Protein AF-A0A6B3HYA4-F1 (afdb_monomer)

Nearest PDB structures (foldseek):
  7aal-assembly1_B  TM=9.558E-01  e=2.058E+00  Homo sapiens
  7aan-assembly1_B  TM=8.620E-01  e=6.278E+00  Homo sapiens
  5f5p-assembly1_A  TM=6.683E-01  e=5.920E+00  Homo sapiens
  4wpe-assembly1_A-2  TM=6.673E-01  e=8.419E+00  Saccharomyces cerevisiae S288C
  1i6z-assembly1_A  TM=4.456E-01  e=7.060E+00  Mus musculus

Structure (mmCIF, N/CA/C/O backbone):
data_AF-A0A6B3HYA4-F1
#
_entry.id   AF-A0A6B3HYA4-F1
#
loop_
_atom_site.group_PDB
_atom_site.id
_atom_site.type_symbol
_atom_site.label_atom_id
_atom_site.label_alt_id
_atom_site.label_comp_id
_atom_site.label_asym_id
_atom_site.label_entity_id
_atom_site.label_seq_id
_atom_site.pdbx_PDB_ins_code
_atom_site.Cartn_x
_atom_site.Cartn_y
_atom_site.Cartn_z
_atom_site.occupancy
_atom_site.B_iso_or_equiv
_atom_site.auth_seq_id
_atom_site.auth_comp_id
_atom_site.auth_asym_id
_atom_site.auth_atom_id
_atom_site.pdbx_PDB_model_num
ATOM 1 N N . MET A 1 1 ? -4.201 18.937 -26.191 1.00 40.72 1 MET A N 1
ATOM 2 C CA . MET A 1 1 ? -3.238 19.174 -27.292 1.00 40.72 1 MET A CA 1
ATOM 3 C C . MET A 1 1 ? -2.695 17.832 -27.764 1.00 40.72 1 MET A C 1
ATOM 5 O O . MET A 1 1 ? -2.540 16.931 -26.955 1.00 40.72 1 MET A O 1
ATOM 9 N N . LYS A 1 2 ? -2.541 17.687 -29.083 1.00 40.78 2 LYS A N 1
ATOM 10 C CA . LYS A 1 2 ? -2.349 16.435 -29.833 1.00 40.78 2 LYS A CA 1
ATOM 11 C C . LYS A 1 2 ? -1.046 15.706 -29.476 1.00 40.78 2 LYS A C 1
ATOM 13 O O . LYS A 1 2 ? 0.032 16.267 -29.642 1.00 40.78 2 LYS A O 1
ATOM 18 N N . ILE A 1 3 ? -1.166 14.437 -29.091 1.00 53.78 3 ILE A N 1
ATOM 19 C CA . ILE A 1 3 ? -0.055 13.489 -28.977 1.00 53.78 3 ILE A CA 1
ATOM 20 C C . ILE A 1 3 ? 0.353 13.102 -30.401 1.00 53.78 3 ILE A C 1
ATOM 22 O O . ILE A 1 3 ? -0.377 12.396 -31.094 1.00 53.78 3 ILE A O 1
ATOM 26 N N . ARG A 1 4 ? 1.503 13.593 -30.864 1.00 51.12 4 ARG A N 1
ATOM 27 C CA . ARG A 1 4 ? 2.098 13.169 -32.136 1.00 51.12 4 ARG A CA 1
ATOM 28 C C . ARG A 1 4 ? 3.016 11.977 -31.867 1.00 51.12 4 ARG A C 1
ATOM 30 O O . ARG A 1 4 ? 4.196 12.157 -31.599 1.00 51.12 4 ARG A O 1
ATOM 37 N N . ARG A 1 5 ? 2.462 10.763 -31.916 1.00 54.81 5 ARG A N 1
ATOM 38 C CA . ARG A 1 5 ? 3.241 9.527 -32.091 1.00 54.81 5 ARG A CA 1
ATOM 39 C C . ARG A 1 5 ? 3.378 9.272 -33.592 1.00 54.81 5 ARG A C 1
ATOM 41 O O . ARG A 1 5 ? 2.408 8.926 -34.252 1.00 54.81 5 ARG A O 1
ATOM 48 N N . VAL A 1 6 ? 4.571 9.523 -34.108 1.00 51.25 6 VAL A N 1
ATOM 49 C CA . VAL A 1 6 ? 5.037 9.364 -35.495 1.00 51.25 6 VAL A CA 1
ATOM 50 C C . VAL A 1 6 ? 6.525 9.027 -35.293 1.00 51.25 6 VAL A C 1
ATOM 52 O O . VAL A 1 6 ? 7.177 9.760 -34.563 1.00 51.25 6 VAL A O 1
ATOM 55 N N . LEU A 1 7 ? 7.150 7.945 -35.747 1.00 35.66 7 LEU A N 1
ATOM 56 C CA . LEU A 1 7 ? 6.908 7.004 -36.829 1.00 35.66 7 LEU A CA 1
ATOM 57 C C . LEU A 1 7 ? 7.655 5.707 -36.442 1.00 35.66 7 LEU A C 1
ATOM 59 O O . LEU A 1 7 ? 8.807 5.775 -36.013 1.00 35.66 7 LEU A O 1
ATOM 63 N N . ALA A 1 8 ? 7.031 4.541 -36.588 1.00 42.28 8 ALA A N 1
ATOM 64 C CA . ALA A 1 8 ? 7.740 3.267 -36.551 1.00 42.28 8 ALA A CA 1
ATOM 65 C C . ALA A 1 8 ? 8.444 3.075 -37.901 1.00 42.28 8 ALA A C 1
ATOM 67 O O . ALA A 1 8 ? 7.798 2.776 -38.903 1.00 42.28 8 ALA A O 1
ATOM 68 N N . THR A 1 9 ? 9.758 3.277 -37.944 1.00 41.56 9 THR A N 1
ATOM 69 C CA . THR A 1 9 ? 10.565 2.968 -39.128 1.00 41.56 9 THR A CA 1
ATOM 70 C C . THR A 1 9 ? 10.880 1.475 -39.117 1.00 41.56 9 THR A C 1
ATOM 72 O O . THR A 1 9 ? 11.911 1.040 -38.612 1.00 41.56 9 THR A O 1
ATOM 75 N N . ALA A 1 10 ? 9.951 0.676 -39.640 1.00 41.06 10 ALA A N 1
ATOM 76 C CA . ALA A 1 10 ? 10.213 -0.709 -39.998 1.00 41.06 10 ALA A CA 1
ATOM 77 C C . ALA A 1 10 ? 11.171 -0.719 -41.198 1.00 41.06 10 ALA A C 1
ATOM 79 O O . ALA A 1 10 ? 10.774 -0.437 -42.328 1.00 41.06 10 ALA A O 1
ATOM 80 N N . VAL A 1 11 ? 12.446 -1.013 -40.950 1.00 41.97 11 VAL A N 1
ATOM 81 C CA . VAL A 1 11 ? 13.408 -1.331 -42.009 1.00 41.97 11 VAL A CA 1
ATOM 82 C C . VAL A 1 11 ? 13.037 -2.713 -42.542 1.00 41.97 11 VAL A C 1
ATOM 84 O O . VAL A 1 11 ? 13.467 -3.743 -42.032 1.00 41.97 11 VAL A O 1
ATOM 87 N N . ALA A 1 12 ? 12.164 -2.729 -43.548 1.00 41.62 12 ALA A N 1
ATOM 88 C CA . ALA A 1 12 ? 11.955 -3.890 -44.392 1.00 41.62 12 ALA A CA 1
ATOM 89 C C . ALA A 1 12 ? 13.252 -4.122 -45.171 1.00 41.62 12 ALA A C 1
ATOM 91 O O . ALA A 1 12 ? 13.565 -3.409 -46.124 1.00 41.62 12 ALA A O 1
ATOM 92 N N . ILE A 1 13 ? 14.032 -5.106 -44.733 1.00 41.97 13 ILE A N 1
ATOM 93 C CA . ILE A 1 13 ? 15.136 -5.643 -45.516 1.00 41.97 13 ILE A CA 1
ATOM 94 C C . ILE A 1 13 ? 14.480 -6.304 -46.729 1.00 41.97 13 ILE A C 1
ATOM 96 O O . ILE A 1 13 ? 13.923 -7.396 -46.632 1.00 41.97 13 ILE A O 1
ATOM 100 N N . ALA A 1 14 ? 14.460 -5.595 -47.855 1.00 40.47 14 ALA A N 1
ATOM 101 C CA . ALA A 1 14 ? 14.022 -6.124 -49.134 1.00 40.47 14 ALA A CA 1
ATOM 102 C C . ALA A 1 14 ? 15.011 -7.214 -49.566 1.00 40.47 14 ALA A C 1
ATOM 104 O O . ALA A 1 14 ? 15.977 -6.956 -50.282 1.00 40.47 14 ALA A O 1
ATOM 105 N N . VAL A 1 15 ? 14.780 -8.444 -49.106 1.00 45.53 15 VAL A N 1
ATOM 106 C CA . VAL A 1 15 ? 15.389 -9.639 -49.686 1.00 45.53 15 VAL A CA 1
ATOM 107 C C . VAL A 1 15 ? 14.729 -9.829 -51.047 1.00 45.53 15 VAL A C 1
ATOM 109 O O . VAL A 1 15 ? 13.700 -10.486 -51.193 1.00 45.53 15 VAL A O 1
ATOM 112 N N . THR A 1 16 ? 15.299 -9.168 -52.047 1.00 45.88 16 THR A N 1
ATOM 113 C CA . THR A 1 16 ? 14.981 -9.332 -53.462 1.00 45.88 16 THR A CA 1
ATOM 114 C C . THR A 1 16 ? 15.423 -10.726 -53.898 1.00 45.88 16 THR A C 1
ATOM 116 O O . THR A 1 16 ? 16.501 -10.935 -54.439 1.00 45.88 16 THR A O 1
ATOM 119 N N . THR A 1 17 ? 14.583 -11.718 -53.621 1.00 42.78 17 THR A N 1
ATOM 120 C CA . THR A 1 17 ? 14.646 -13.023 -54.280 1.00 42.78 17 THR A CA 1
ATOM 121 C C . THR A 1 17 ? 13.932 -12.883 -55.626 1.00 42.78 17 THR A C 1
ATOM 123 O O . THR A 1 17 ? 12.740 -12.572 -55.645 1.00 42.78 17 THR A O 1
ATOM 126 N N . PRO A 1 18 ? 14.602 -13.071 -56.778 1.00 41.41 18 PRO A N 1
ATOM 127 C CA . PRO A 1 18 ? 13.888 -13.187 -58.034 1.00 41.41 18 PRO A CA 1
ATOM 128 C C . PRO A 1 18 ? 13.176 -14.540 -58.034 1.00 41.41 18 PRO A C 1
ATOM 130 O O . PRO A 1 18 ? 13.802 -15.593 -58.153 1.00 41.41 18 PRO A O 1
ATOM 133 N N . ALA A 1 19 ? 11.853 -14.502 -57.888 1.00 48.50 19 ALA A N 1
ATOM 134 C CA . ALA A 1 19 ? 10.969 -15.600 -58.237 1.00 48.50 19 ALA A CA 1
ATOM 135 C C . ALA A 1 19 ? 11.065 -15.829 -59.755 1.00 48.50 19 ALA A C 1
ATOM 137 O O . ALA A 1 19 ? 10.330 -15.239 -60.546 1.00 48.50 19 ALA A O 1
ATOM 138 N N . VAL A 1 20 ? 12.035 -16.646 -60.166 1.00 47.03 20 VAL A N 1
ATOM 139 C CA . VAL A 1 20 ? 12.140 -17.142 -61.536 1.00 47.03 20 VAL A CA 1
ATOM 140 C C . VAL A 1 20 ? 10.976 -18.103 -61.766 1.00 47.03 20 VAL A C 1
ATOM 142 O O . VAL A 1 20 ? 10.857 -19.139 -61.117 1.00 47.03 20 VAL A O 1
ATOM 145 N N . MET A 1 21 ? 10.104 -17.691 -62.682 1.00 41.91 21 MET A N 1
ATOM 146 C CA . MET A 1 21 ? 8.989 -18.431 -63.265 1.00 41.91 21 MET A CA 1
ATOM 147 C C . MET A 1 21 ? 9.361 -19.890 -63.565 1.00 41.91 21 MET A C 1
ATOM 149 O O . MET A 1 21 ? 10.141 -20.181 -64.471 1.00 41.91 21 MET A O 1
ATOM 153 N N . LEU A 1 22 ? 8.762 -20.809 -62.814 1.00 46.25 22 LEU A N 1
ATOM 154 C CA . LEU A 1 22 ? 8.966 -22.254 -62.903 1.00 46.25 22 LEU A CA 1
ATOM 155 C C . LEU A 1 22 ? 7.984 -22.884 -63.912 1.00 46.25 22 LEU A C 1
ATOM 157 O O . LEU A 1 22 ? 7.188 -23.755 -63.574 1.00 46.25 22 LEU A O 1
ATOM 161 N N . SER A 1 23 ? 8.018 -22.416 -65.164 1.00 46.84 23 SER A N 1
ATOM 162 C CA . SER A 1 23 ? 7.294 -23.038 -66.284 1.00 46.84 23 SER A CA 1
ATOM 163 C C . SER A 1 23 ? 8.042 -22.857 -67.604 1.00 46.84 23 SER A C 1
ATOM 165 O O . SER A 1 23 ? 7.667 -22.054 -68.458 1.00 46.84 23 SER A O 1
ATOM 167 N N . VAL A 1 24 ? 9.103 -23.636 -67.784 1.00 42.22 24 VAL A N 1
ATOM 168 C CA . VAL A 1 24 ? 9.658 -23.931 -69.105 1.00 42.22 24 VAL A CA 1
ATOM 169 C C . VAL A 1 24 ? 9.913 -25.433 -69.165 1.00 42.22 24 VAL A C 1
ATOM 171 O O . VAL A 1 24 ? 10.479 -26.030 -68.255 1.00 4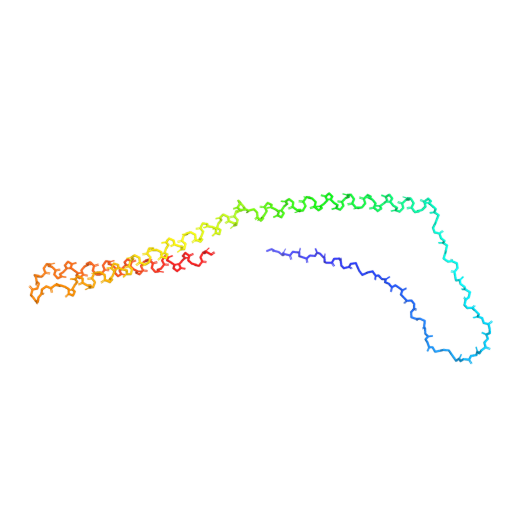2.22 24 VAL A O 1
ATOM 174 N N . THR A 1 25 ? 9.374 -26.033 -70.217 1.00 41.28 25 THR A N 1
ATOM 175 C CA . THR A 1 25 ? 9.411 -27.445 -70.622 1.00 41.28 25 THR A CA 1
ATOM 176 C C . THR A 1 25 ? 10.825 -28.049 -70.640 1.00 41.28 25 THR A C 1
ATOM 178 O O . THR A 1 25 ? 11.778 -27.308 -70.886 1.00 41.28 25 THR A O 1
ATOM 181 N N . PRO A 1 26 ? 10.999 -29.380 -70.483 1.00 46.12 26 PRO A N 1
ATOM 182 C CA . PRO A 1 26 ? 12.318 -29.997 -70.488 1.00 46.12 26 PRO A CA 1
ATOM 183 C C . PRO A 1 26 ? 12.799 -30.172 -71.932 1.00 46.12 26 PRO A C 1
ATOM 185 O O . PRO A 1 26 ? 12.506 -31.167 -72.589 1.00 46.12 26 PRO A O 1
ATOM 188 N N . ALA A 1 27 ? 13.545 -29.195 -72.436 1.00 42.88 27 ALA A N 1
ATOM 189 C CA . ALA A 1 27 ? 14.470 -29.424 -73.535 1.00 42.88 27 ALA A CA 1
ATOM 190 C C . ALA A 1 27 ? 15.841 -29.681 -72.905 1.00 42.88 27 ALA A C 1
ATOM 192 O O . ALA A 1 27 ? 16.470 -28.762 -72.388 1.00 42.88 27 ALA A O 1
ATOM 193 N N . PHE A 1 28 ? 16.264 -30.946 -72.893 1.00 47.41 28 PHE A N 1
ATOM 194 C CA . PHE A 1 28 ? 17.634 -31.333 -72.573 1.00 47.41 28 PHE A CA 1
ATOM 195 C C . PHE A 1 28 ? 18.577 -30.648 -73.569 1.00 47.41 28 PHE A C 1
ATOM 197 O O . PHE A 1 28 ? 18.761 -31.117 -74.690 1.00 47.41 28 PHE A O 1
ATOM 204 N N . ALA A 1 29 ? 19.145 -29.523 -73.155 1.00 41.81 29 ALA A N 1
ATOM 205 C CA . ALA A 1 29 ? 20.323 -28.931 -73.752 1.00 41.81 29 ALA A CA 1
ATOM 206 C C . ALA A 1 29 ? 21.336 -28.747 -72.625 1.00 41.81 29 ALA A C 1
ATOM 208 O O . ALA A 1 29 ? 21.058 -28.146 -71.591 1.00 41.81 29 ALA A O 1
ATOM 209 N N . ASP A 1 30 ? 22.478 -29.369 -72.844 1.00 47.62 30 ASP A N 1
ATOM 210 C CA . ASP A 1 30 ? 23.671 -29.417 -72.023 1.00 47.62 30 ASP A CA 1
ATOM 211 C C . ASP A 1 30 ? 24.215 -28.001 -71.759 1.00 47.62 30 ASP A C 1
ATOM 213 O O . ASP A 1 30 ? 25.058 -27.485 -72.489 1.00 47.62 30 ASP A O 1
ATOM 217 N N . THR A 1 31 ? 23.671 -27.319 -70.754 1.00 42.88 31 THR A N 1
ATOM 218 C CA . THR A 1 31 ? 24.240 -26.075 -70.237 1.00 42.88 31 THR A CA 1
ATOM 219 C C . THR A 1 31 ? 24.281 -26.161 -68.726 1.00 42.88 31 THR A C 1
ATOM 221 O O . THR A 1 31 ? 23.318 -25.826 -68.033 1.00 42.88 31 THR A O 1
ATOM 224 N N . GLU A 1 32 ? 25.417 -26.640 -68.226 1.00 49.34 32 GLU A N 1
ATOM 225 C CA . GLU A 1 32 ? 25.893 -26.370 -66.874 1.00 49.34 32 GLU A CA 1
ATOM 226 C C . GLU A 1 32 ? 25.581 -24.900 -66.533 1.00 49.34 32 GLU A C 1
ATOM 228 O O . GLU A 1 32 ? 25.925 -24.015 -67.328 1.00 49.34 32 GLU A O 1
ATOM 233 N N . PRO A 1 33 ? 24.878 -24.588 -65.426 1.00 47.66 33 PRO A N 1
ATOM 234 C CA . PRO A 1 33 ? 24.669 -23.199 -65.062 1.00 47.66 33 PRO A CA 1
ATOM 235 C C . PRO A 1 33 ? 26.046 -22.604 -64.786 1.00 47.66 33 PRO A C 1
ATOM 237 O O . PRO A 1 33 ? 26.669 -22.917 -63.773 1.00 47.66 33 PRO A O 1
ATOM 240 N N . ALA A 1 34 ? 26.533 -21.776 -65.714 1.00 52.97 34 ALA A N 1
ATOM 241 C CA . ALA A 1 34 ? 27.781 -21.055 -65.557 1.00 52.97 34 ALA A CA 1
ATOM 242 C C . ALA A 1 34 ? 27.749 -20.360 -64.194 1.00 52.97 34 ALA A C 1
ATOM 244 O O . ALA A 1 34 ? 26.892 -19.506 -63.948 1.00 52.97 34 ALA A O 1
ATOM 245 N N . ALA A 1 35 ? 28.648 -20.768 -63.297 1.00 58.19 35 ALA A N 1
ATOM 246 C CA . ALA A 1 35 ? 28.798 -20.142 -61.998 1.00 58.19 35 ALA A CA 1
ATOM 247 C C . ALA A 1 35 ? 28.993 -18.641 -62.227 1.00 58.19 35 ALA A C 1
ATOM 249 O O . ALA A 1 35 ? 30.003 -18.224 -62.797 1.00 58.19 35 ALA A O 1
ATOM 250 N N . GLN A 1 36 ? 28.010 -17.822 -61.840 1.00 52.09 36 GLN A N 1
ATOM 251 C CA . GLN A 1 36 ? 28.186 -16.379 -61.904 1.00 52.09 36 GLN A CA 1
ATOM 252 C C . GLN A 1 36 ? 29.384 -16.030 -61.015 1.00 52.09 36 GLN A C 1
ATOM 254 O O . GLN A 1 36 ? 29.369 -16.382 -59.831 1.00 52.09 36 GLN A O 1
ATOM 259 N N . PRO A 1 37 ? 30.433 -15.377 -61.543 1.00 49.88 37 PRO A N 1
ATOM 260 C CA . PRO A 1 37 ? 31.556 -14.980 -60.720 1.00 49.88 37 PRO A CA 1
ATOM 261 C C . PRO A 1 37 ? 31.058 -13.901 -59.759 1.00 49.88 37 PRO A C 1
ATOM 263 O O . PRO A 1 37 ? 30.920 -12.735 -60.122 1.00 49.88 37 PRO A O 1
ATOM 266 N N . GLN A 1 38 ? 30.767 -14.290 -58.519 1.00 60.84 38 GLN A N 1
ATOM 267 C CA . GLN A 1 38 ? 30.670 -13.336 -57.425 1.00 60.84 38 GLN A CA 1
ATOM 268 C C . GLN A 1 38 ? 32.059 -12.716 -57.288 1.00 60.84 38 GLN A C 1
ATOM 270 O O . GLN A 1 38 ? 32.999 -13.377 -56.838 1.00 60.84 38 GLN A O 1
ATOM 275 N N . ALA A 1 39 ? 32.214 -11.477 -57.759 1.00 69.12 39 ALA A N 1
ATOM 276 C CA . ALA A 1 39 ? 33.449 -10.731 -57.593 1.00 69.12 39 ALA A CA 1
ATOM 277 C C . ALA A 1 39 ? 33.769 -10.689 -56.094 1.00 69.12 39 ALA A C 1
ATOM 279 O O . ALA A 1 39 ? 33.017 -10.119 -55.303 1.00 69.12 39 ALA A O 1
ATOM 280 N N . LYS A 1 40 ? 34.847 -11.370 -55.691 1.00 75.75 40 LYS A N 1
ATOM 281 C CA . LYS A 1 40 ? 35.278 -11.370 -54.295 1.00 75.75 40 LYS A CA 1
ATOM 282 C C . LYS A 1 40 ? 35.714 -9.947 -53.940 1.00 75.75 40 LYS A C 1
ATOM 284 O O . LYS A 1 40 ? 36.496 -9.376 -54.704 1.00 75.75 40 LYS A O 1
ATOM 289 N N . PRO A 1 41 ? 35.242 -9.388 -52.814 1.00 78.69 41 PRO A N 1
ATOM 290 C CA . PRO A 1 41 ? 35.693 -8.080 -52.372 1.00 78.69 41 PRO A CA 1
ATOM 291 C C . PRO A 1 41 ? 37.210 -8.097 -52.183 1.00 78.69 41 PRO A C 1
ATOM 293 O O . PRO A 1 41 ? 37.801 -9.083 -51.732 1.00 78.69 41 PRO A O 1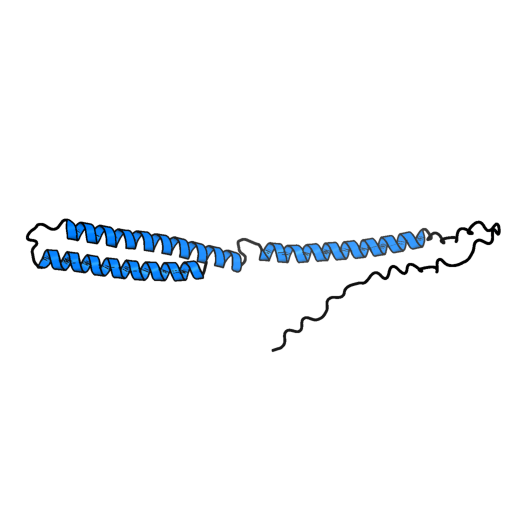
ATOM 296 N N . THR A 1 42 ? 37.845 -6.997 -52.560 1.00 89.94 42 THR A N 1
ATOM 297 C CA . THR A 1 42 ? 39.274 -6.792 -52.350 1.00 89.94 42 THR A CA 1
ATOM 298 C C . THR A 1 42 ? 39.568 -6.615 -50.860 1.00 89.94 42 THR A C 1
ATOM 300 O O . THR A 1 42 ? 38.715 -6.185 -50.082 1.00 89.94 42 THR A O 1
ATOM 303 N N . VAL A 1 43 ? 40.806 -6.897 -50.445 1.00 88.44 43 VAL A N 1
ATOM 304 C CA . VAL A 1 43 ? 41.240 -6.732 -49.043 1.00 88.44 43 VAL A CA 1
ATOM 305 C C . VAL A 1 43 ? 40.977 -5.307 -48.538 1.00 88.44 43 VAL A C 1
ATOM 307 O O . VAL A 1 43 ? 40.476 -5.127 -47.435 1.00 88.44 43 VAL A O 1
ATOM 310 N N . LYS A 1 44 ? 41.201 -4.297 -49.383 1.00 90.38 44 LYS A N 1
ATOM 311 C CA . LYS A 1 44 ? 40.958 -2.887 -49.052 1.00 90.38 44 LYS A CA 1
ATOM 312 C C . LYS A 1 44 ? 39.477 -2.573 -48.800 1.00 90.38 44 LYS A C 1
ATOM 314 O O . LYS A 1 44 ? 39.154 -1.745 -47.950 1.00 90.38 44 LYS A O 1
ATOM 319 N N . GLU A 1 45 ? 38.568 -3.205 -49.541 1.00 89.44 45 GLU A N 1
ATOM 320 C CA . GLU A 1 45 ? 37.123 -3.048 -49.328 1.00 89.44 45 GLU A CA 1
ATOM 321 C C . GLU A 1 45 ? 36.684 -3.706 -48.017 1.00 89.44 45 GLU A C 1
ATOM 323 O O . GLU A 1 45 ? 35.875 -3.131 -47.290 1.00 89.44 45 GLU A O 1
ATOM 328 N N . LEU A 1 46 ? 37.272 -4.857 -47.674 1.00 92.00 46 LEU A N 1
ATOM 329 C CA . LEU A 1 46 ? 37.040 -5.525 -46.393 1.00 92.00 46 LEU A CA 1
ATOM 330 C C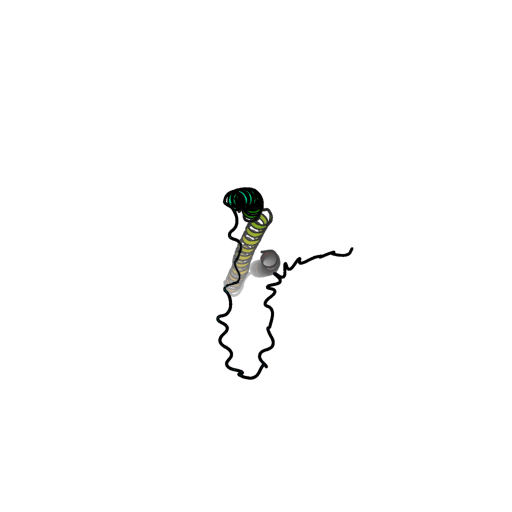 . LEU A 1 46 ? 37.565 -4.702 -45.209 1.00 92.00 46 LEU A C 1
ATOM 332 O O . LEU A 1 46 ? 36.864 -4.568 -44.211 1.00 92.00 46 LEU A O 1
ATOM 336 N N . GLU A 1 47 ? 38.751 -4.104 -45.321 1.00 93.75 47 GLU A N 1
ATOM 337 C CA . GLU A 1 47 ? 39.315 -3.223 -44.286 1.00 93.75 47 GLU A CA 1
ATOM 338 C C . GLU A 1 47 ? 38.441 -1.988 -44.047 1.00 93.75 47 GLU A C 1
ATOM 340 O O . GLU A 1 47 ? 38.173 -1.624 -42.901 1.00 93.75 47 GLU A O 1
ATOM 345 N N . LYS A 1 48 ? 37.942 -1.363 -45.121 1.00 93.31 48 LYS A N 1
ATOM 346 C CA . LYS A 1 48 ? 37.017 -0.231 -45.010 1.00 93.31 48 LYS A CA 1
ATOM 347 C C . LYS A 1 48 ? 35.709 -0.646 -44.331 1.00 93.31 48 LYS A C 1
ATOM 349 O O . LYS A 1 48 ? 35.266 0.040 -43.413 1.00 93.31 48 LYS A O 1
ATOM 354 N N . ALA A 1 49 ? 35.121 -1.768 -44.747 1.00 93.62 49 ALA A N 1
ATOM 355 C CA . ALA A 1 49 ? 33.896 -2.286 -44.144 1.00 93.62 49 ALA A CA 1
ATOM 356 C C . ALA A 1 49 ? 34.090 -2.628 -42.657 1.00 93.62 49 ALA A C 1
ATOM 358 O O . ALA A 1 49 ? 33.226 -2.321 -41.839 1.00 93.62 49 ALA A O 1
ATOM 359 N N . ALA A 1 50 ? 35.238 -3.203 -42.288 1.00 95.06 50 ALA A N 1
ATOM 360 C CA . ALA A 1 50 ? 35.577 -3.488 -40.897 1.00 95.06 50 ALA A CA 1
ATOM 361 C C . ALA A 1 50 ? 35.718 -2.204 -40.065 1.00 95.06 50 ALA A C 1
ATOM 363 O O . ALA A 1 50 ? 35.194 -2.140 -38.956 1.00 95.06 50 ALA A O 1
ATOM 364 N N . ALA A 1 51 ? 36.364 -1.162 -40.599 1.00 95.94 51 ALA A N 1
ATOM 365 C CA . ALA A 1 51 ? 36.487 0.126 -39.916 1.00 95.94 51 ALA A CA 1
ATOM 366 C C . ALA A 1 51 ? 35.126 0.823 -39.725 1.00 95.94 51 ALA A C 1
ATOM 368 O O . ALA A 1 51 ? 34.855 1.376 -38.659 1.00 95.94 51 ALA A O 1
ATOM 369 N N . GLU A 1 52 ? 34.251 0.772 -40.733 1.00 95.75 52 GLU A N 1
ATOM 370 C CA . GLU A 1 52 ? 32.884 1.298 -40.637 1.00 95.75 52 GLU A CA 1
ATOM 371 C C . GLU A 1 52 ? 32.044 0.512 -39.619 1.00 95.75 52 GLU A C 1
ATOM 373 O O . GLU A 1 52 ? 31.351 1.119 -38.801 1.00 95.75 52 GLU A O 1
ATOM 378 N N . ALA A 1 53 ? 32.155 -0.820 -39.607 1.00 96.56 53 ALA A N 1
ATOM 379 C CA . ALA A 1 53 ? 31.477 -1.675 -38.636 1.00 96.56 53 ALA A CA 1
ATOM 380 C C . ALA A 1 53 ? 31.970 -1.429 -37.203 1.00 96.56 53 ALA A C 1
ATOM 382 O O . ALA A 1 53 ? 31.152 -1.311 -36.292 1.00 96.56 53 ALA A O 1
ATOM 383 N N . GLN A 1 54 ? 33.285 -1.294 -37.006 1.00 96.69 54 GLN A N 1
ATOM 384 C CA . GLN A 1 54 ? 33.877 -0.970 -35.708 1.00 96.69 54 GLN A CA 1
ATOM 385 C C . GLN A 1 54 ? 33.359 0.375 -35.195 1.00 96.69 54 GLN A C 1
ATOM 387 O O . GLN A 1 54 ? 32.910 0.469 -34.057 1.00 96.69 54 GLN A O 1
ATOM 392 N N . LYS A 1 55 ? 33.339 1.402 -36.053 1.00 97.12 55 LYS A N 1
ATOM 393 C CA . LYS A 1 55 ? 32.805 2.718 -35.692 1.00 97.12 55 LYS A CA 1
ATOM 394 C C . LYS A 1 55 ? 31.331 2.639 -35.282 1.00 97.12 55 LYS A C 1
ATOM 396 O O . LYS A 1 55 ? 30.959 3.196 -34.254 1.00 97.12 55 LYS A O 1
ATOM 401 N N . ALA A 1 56 ? 30.504 1.939 -36.060 1.00 97.94 56 ALA A N 1
ATOM 402 C CA . ALA A 1 56 ? 29.088 1.764 -35.742 1.00 97.94 56 ALA A CA 1
ATOM 403 C C . ALA A 1 56 ? 28.884 0.999 -34.422 1.00 97.94 56 ALA A C 1
ATOM 405 O O . ALA A 1 56 ? 27.997 1.340 -33.640 1.00 97.94 56 ALA A O 1
ATOM 406 N N . TYR A 1 57 ? 29.717 -0.009 -34.155 1.00 97.50 57 TYR A N 1
ATOM 407 C CA . TYR A 1 57 ? 29.706 -0.746 -32.896 1.00 97.50 57 TYR A CA 1
ATOM 408 C C . TYR A 1 57 ? 30.083 0.148 -31.709 1.00 97.50 57 TYR A C 1
ATOM 410 O O . TYR A 1 57 ? 29.362 0.174 -30.714 1.00 97.50 57 TYR A O 1
ATOM 418 N N . ASP A 1 58 ? 31.161 0.923 -31.820 1.00 98.12 58 ASP A N 1
ATOM 419 C CA . ASP A 1 58 ? 31.619 1.811 -30.749 1.00 98.12 58 ASP A CA 1
ATOM 420 C C . ASP A 1 58 ? 30.571 2.896 -30.433 1.00 98.12 58 ASP A C 1
ATOM 422 O O . ASP A 1 58 ? 30.295 3.182 -29.264 1.00 98.12 58 ASP A O 1
ATOM 426 N N . GLU A 1 59 ? 29.918 3.452 -31.461 1.00 97.62 59 GLU A N 1
ATOM 427 C CA . GLU A 1 59 ? 28.784 4.374 -31.307 1.00 97.62 59 GLU A CA 1
ATOM 428 C C . GLU A 1 59 ? 27.585 3.700 -30.617 1.00 97.62 59 GLU A C 1
ATOM 430 O O . GLU A 1 59 ? 26.987 4.282 -29.706 1.00 97.62 59 GLU A O 1
ATOM 435 N N . ALA A 1 60 ? 27.257 2.459 -30.992 1.00 97.75 60 ALA A N 1
ATOM 436 C CA . ALA A 1 60 ? 26.172 1.697 -30.378 1.00 97.75 60 ALA A CA 1
ATOM 437 C C . ALA A 1 60 ? 26.447 1.369 -28.902 1.00 97.75 60 ALA A C 1
ATOM 439 O O . ALA A 1 60 ? 25.560 1.542 -28.067 1.00 97.75 60 ALA A O 1
ATOM 440 N N . VAL A 1 61 ? 27.671 0.963 -28.551 1.00 98.44 61 VAL A N 1
ATOM 441 C CA . VAL A 1 61 ? 28.066 0.690 -27.158 1.00 98.44 61 VAL A CA 1
ATOM 442 C C . VAL A 1 61 ? 28.038 1.968 -26.321 1.00 98.44 61 VAL A C 1
ATOM 444 O O . VAL A 1 61 ? 27.578 1.957 -25.175 1.00 98.44 61 VAL A O 1
ATOM 447 N N . ALA A 1 62 ? 28.486 3.096 -26.879 1.00 97.81 62 ALA A N 1
ATOM 448 C CA . ALA A 1 62 ? 28.379 4.385 -26.206 1.00 97.81 62 ALA A CA 1
ATOM 449 C C . ALA A 1 62 ? 26.909 4.760 -25.942 1.00 97.81 62 ALA A C 1
ATOM 451 O O . ALA A 1 62 ? 26.573 5.173 -24.827 1.00 97.81 62 ALA A O 1
ATOM 452 N N . ALA A 1 63 ? 26.029 4.560 -26.928 1.00 97.56 63 ALA A N 1
ATOM 453 C CA . ALA A 1 63 ? 24.595 4.793 -26.784 1.00 97.56 63 ALA A CA 1
ATOM 454 C C . ALA A 1 63 ? 23.951 3.854 -25.747 1.00 97.56 63 ALA A C 1
ATOM 456 O O . ALA A 1 63 ? 23.191 4.322 -24.898 1.00 97.56 63 ALA A O 1
ATOM 457 N N . GLU A 1 64 ? 24.294 2.561 -25.750 1.00 97.50 64 GLU A N 1
ATOM 458 C CA . GLU A 1 64 ? 23.814 1.592 -24.756 1.00 97.50 64 GLU A CA 1
ATOM 459 C C . GLU A 1 64 ? 24.205 2.027 -23.343 1.00 97.50 64 GLU A C 1
ATOM 461 O O . GLU A 1 64 ? 23.370 2.031 -22.441 1.00 97.50 64 GLU A O 1
ATOM 466 N N . LYS A 1 65 ? 25.459 2.442 -23.139 1.00 97.88 65 LYS A N 1
ATOM 467 C CA . LYS A 1 65 ? 25.947 2.859 -21.821 1.00 97.88 65 LYS A CA 1
ATOM 468 C C . LYS A 1 65 ? 25.172 4.055 -21.270 1.00 97.88 65 LYS A C 1
ATOM 470 O O . LYS A 1 65 ? 24.894 4.104 -20.072 1.00 97.88 65 LYS A O 1
ATOM 475 N N . VAL A 1 66 ? 24.825 5.018 -22.124 1.00 97.25 66 VAL A N 1
ATOM 476 C CA . VAL A 1 66 ? 23.987 6.162 -21.736 1.00 97.25 66 VAL A CA 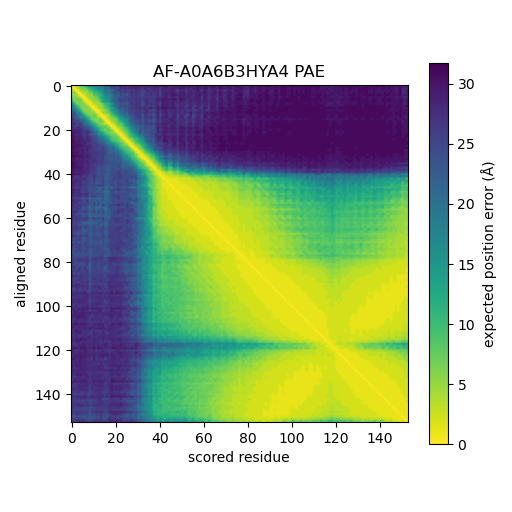1
ATOM 477 C C . VAL A 1 66 ? 22.564 5.700 -21.428 1.00 97.25 66 VAL A C 1
ATOM 479 O O . VAL A 1 66 ? 22.024 6.063 -20.386 1.00 97.25 66 VAL A O 1
ATOM 482 N N . ALA A 1 67 ? 21.977 4.860 -22.283 1.00 96.31 67 ALA A N 1
ATOM 483 C CA . ALA A 1 67 ? 20.627 4.342 -22.083 1.00 96.31 67 ALA A CA 1
ATOM 484 C C . ALA A 1 67 ? 20.502 3.521 -20.789 1.00 96.31 67 ALA A C 1
ATOM 486 O O . ALA A 1 67 ? 19.551 3.713 -20.033 1.00 96.31 67 ALA A O 1
ATOM 487 N N . ARG A 1 68 ? 21.480 2.658 -20.489 1.00 97.44 68 ARG A N 1
ATOM 488 C CA . ARG A 1 68 ? 21.506 1.863 -19.254 1.00 97.44 68 ARG A CA 1
ATOM 489 C C . ARG A 1 68 ? 21.543 2.729 -18.011 1.00 97.44 68 ARG A C 1
ATOM 491 O O . ARG A 1 68 ? 20.760 2.472 -17.114 1.00 97.44 68 ARG A O 1
ATOM 498 N N . LYS A 1 69 ? 22.356 3.790 -17.980 1.00 97.06 69 LYS A N 1
ATOM 499 C CA . LYS A 1 69 ? 22.372 4.711 -16.831 1.00 97.06 69 LYS A CA 1
ATOM 500 C C . LYS A 1 69 ? 20.992 5.289 -16.534 1.00 97.06 69 LYS A C 1
ATOM 502 O O . LYS A 1 69 ? 20.583 5.305 -15.382 1.00 97.06 69 LYS A O 1
ATOM 507 N N . VAL A 1 70 ? 20.263 5.706 -17.569 1.00 95.88 70 VAL A N 1
ATOM 508 C CA . VAL A 1 70 ? 18.901 6.239 -17.406 1.00 95.88 70 VAL A CA 1
ATOM 509 C C . VAL A 1 70 ? 17.958 5.178 -16.836 1.00 95.88 70 VAL A C 1
ATOM 511 O O . VAL A 1 70 ? 17.152 5.480 -15.960 1.00 95.88 70 VAL A O 1
ATOM 514 N N . VAL A 1 71 ? 18.056 3.934 -17.311 1.00 96.62 71 VAL A N 1
ATOM 515 C CA . VAL A 1 71 ? 17.247 2.819 -16.798 1.00 96.62 71 VAL A CA 1
ATOM 516 C C . VAL A 1 71 ? 17.618 2.483 -15.353 1.00 96.62 71 VAL A C 1
ATOM 518 O O . VAL A 1 71 ? 16.727 2.357 -14.521 1.00 96.62 71 VAL A O 1
ATOM 521 N N . ASP A 1 72 ? 18.907 2.388 -15.038 1.00 96.62 72 ASP A N 1
ATOM 522 C CA . ASP A 1 72 ? 19.401 2.068 -13.698 1.00 96.62 72 ASP A CA 1
ATOM 523 C C . ASP A 1 72 ? 18.980 3.143 -12.684 1.00 96.62 72 ASP A C 1
ATOM 525 O O . ASP A 1 72 ? 18.521 2.824 -11.589 1.00 96.62 72 ASP A O 1
ATOM 529 N N . GLU A 1 73 ? 19.054 4.424 -13.057 1.00 95.44 73 GLU A N 1
ATOM 530 C CA . GLU A 1 73 ? 18.569 5.535 -12.232 1.00 95.44 73 GLU A CA 1
ATOM 531 C C . GLU A 1 73 ? 17.047 5.475 -12.038 1.00 95.44 73 GLU A C 1
ATOM 533 O O . GLU A 1 73 ? 16.563 5.633 -10.913 1.00 95.44 73 GLU A O 1
ATOM 538 N N . ALA A 1 74 ? 16.289 5.192 -13.103 1.00 94.38 74 ALA A N 1
ATOM 539 C CA . ALA A 1 74 ? 14.830 5.082 -13.056 1.00 94.38 74 ALA A CA 1
ATOM 540 C C . ALA A 1 74 ? 14.333 3.878 -12.237 1.00 94.38 74 ALA A C 1
ATOM 542 O O . ALA A 1 74 ? 13.248 3.944 -11.659 1.00 94.38 74 ALA A O 1
ATOM 543 N N . LEU A 1 75 ? 15.112 2.795 -12.186 1.00 95.31 75 LEU A N 1
ATOM 544 C CA . LEU A 1 75 ? 14.814 1.586 -11.412 1.00 95.31 75 LEU A CA 1
ATOM 545 C C . LEU A 1 75 ? 15.457 1.589 -10.020 1.00 95.31 75 LEU A C 1
ATOM 547 O O . LEU A 1 75 ? 15.247 0.650 -9.252 1.00 95.31 75 LEU A O 1
ATOM 551 N N . SER A 1 76 ? 16.238 2.617 -9.685 1.00 96.88 76 SER A N 1
ATOM 552 C CA . SER A 1 76 ? 16.879 2.718 -8.378 1.00 96.88 76 SER A CA 1
ATOM 553 C C . SER A 1 76 ? 15.850 2.812 -7.249 1.00 96.88 76 SER A C 1
ATOM 555 O O . SER A 1 76 ? 14.766 3.373 -7.395 1.00 96.88 76 SER A O 1
ATOM 557 N N . ASP A 1 77 ? 16.223 2.333 -6.066 1.00 95.19 77 ASP A N 1
ATOM 558 C CA . ASP A 1 77 ? 15.386 2.427 -4.864 1.00 95.19 77 ASP A CA 1
ATOM 559 C C . ASP A 1 77 ? 15.109 3.867 -4.413 1.00 95.19 77 ASP A C 1
ATOM 561 O O . ASP A 1 77 ? 14.156 4.113 -3.669 1.00 95.19 77 ASP A O 1
ATOM 565 N N . SER A 1 78 ? 15.960 4.799 -4.841 1.00 95.31 78 SER A N 1
ATOM 566 C CA . SER A 1 78 ? 15.829 6.239 -4.631 1.00 95.31 78 SER A CA 1
ATOM 567 C C . SER A 1 78 ? 15.028 6.934 -5.730 1.00 95.31 78 SER A C 1
ATOM 569 O O . SER A 1 78 ? 14.775 8.134 -5.619 1.00 95.31 78 SER A O 1
ATOM 571 N N . ALA A 1 79 ? 14.639 6.219 -6.792 1.00 96.75 79 ALA A N 1
ATOM 572 C CA . ALA A 1 79 ? 13.790 6.778 -7.829 1.00 96.75 79 ALA A CA 1
ATOM 573 C C . ALA A 1 79 ? 12.490 7.290 -7.186 1.00 96.75 79 ALA A C 1
ATOM 575 O O . ALA A 1 79 ? 11.911 6.593 -6.345 1.00 96.75 79 ALA A O 1
ATOM 576 N N . PRO A 1 80 ? 11.985 8.474 -7.574 1.00 96.12 80 PRO A N 1
ATOM 577 C CA . PRO A 1 80 ? 10.829 9.083 -6.917 1.00 96.12 80 PRO A CA 1
ATOM 578 C C . PRO A 1 80 ? 9.609 8.158 -6.815 1.00 96.12 80 PRO A C 1
ATOM 580 O O . PRO A 1 80 ? 8.939 8.143 -5.787 1.00 96.12 80 PRO A O 1
ATOM 583 N N . LEU A 1 81 ? 9.355 7.339 -7.843 1.00 95.38 81 LEU A N 1
ATOM 584 C CA . LEU A 1 81 ? 8.270 6.353 -7.833 1.00 95.38 81 LEU A CA 1
ATOM 585 C C . LEU A 1 81 ? 8.514 5.209 -6.841 1.00 95.38 81 LEU A C 1
ATOM 587 O O . LEU A 1 81 ? 7.580 4.799 -6.161 1.00 95.38 81 LEU A O 1
ATOM 591 N N . ALA A 1 82 ? 9.748 4.711 -6.724 1.00 96.88 82 ALA A N 1
ATOM 592 C CA . ALA A 1 82 ? 10.091 3.670 -5.757 1.00 96.88 82 ALA A CA 1
ATOM 593 C C . ALA A 1 82 ? 9.952 4.184 -4.316 1.00 96.88 82 ALA A C 1
ATOM 595 O O . ALA A 1 82 ? 9.403 3.491 -3.459 1.00 96.88 82 ALA A O 1
ATOM 596 N N . VAL A 1 83 ? 10.390 5.421 -4.059 1.00 97.81 83 VAL A N 1
ATOM 597 C CA . VAL A 1 83 ? 10.230 6.087 -2.758 1.00 97.81 83 VAL A CA 1
ATOM 598 C C . VAL A 1 83 ? 8.752 6.304 -2.434 1.00 97.81 83 VAL A C 1
ATOM 600 O O . VAL A 1 83 ? 8.316 5.952 -1.340 1.00 97.81 83 VAL A O 1
ATOM 603 N N . ALA A 1 84 ? 7.970 6.823 -3.385 1.00 97.19 84 ALA A N 1
ATOM 604 C CA . ALA A 1 84 ? 6.534 7.027 -3.211 1.00 97.19 84 ALA A CA 1
ATOM 605 C C . ALA A 1 84 ? 5.799 5.705 -2.939 1.00 97.19 84 ALA A C 1
ATOM 607 O O . ALA A 1 84 ? 5.026 5.628 -1.990 1.00 97.19 84 ALA A O 1
ATOM 608 N N . ALA A 1 85 ? 6.106 4.645 -3.692 1.00 96.69 85 ALA A N 1
ATOM 609 C CA . ALA A 1 85 ? 5.514 3.325 -3.484 1.00 96.69 85 ALA A CA 1
ATOM 610 C C . ALA A 1 85 ? 5.865 2.741 -2.104 1.00 96.69 85 ALA A C 1
ATOM 612 O O . ALA A 1 85 ? 5.009 2.168 -1.436 1.00 96.69 85 ALA A O 1
ATOM 613 N N . LYS A 1 86 ? 7.112 2.903 -1.636 1.00 97.56 86 LYS A N 1
ATOM 614 C CA . LYS A 1 86 ? 7.505 2.484 -0.278 1.00 97.56 86 LYS A CA 1
ATOM 615 C C . LYS A 1 86 ? 6.741 3.258 0.796 1.00 97.56 86 LYS A C 1
ATOM 617 O O . LYS A 1 86 ? 6.276 2.650 1.757 1.00 97.56 86 LYS A O 1
ATOM 622 N N . ALA A 1 87 ? 6.600 4.572 0.632 1.00 97.56 87 ALA A N 1
ATOM 623 C CA . ALA A 1 87 ? 5.860 5.410 1.569 1.00 97.56 87 ALA A CA 1
ATOM 624 C C . ALA A 1 87 ? 4.370 5.036 1.620 1.00 97.56 87 ALA A C 1
ATOM 626 O O . ALA A 1 87 ? 3.825 4.878 2.710 1.00 97.56 87 ALA A O 1
ATOM 627 N N . ALA A 1 88 ? 3.738 4.826 0.464 1.00 98.19 88 ALA A N 1
ATOM 628 C CA . ALA A 1 88 ? 2.331 4.447 0.379 1.00 98.19 88 ALA A CA 1
ATOM 629 C C . ALA A 1 88 ? 2.066 3.068 1.006 1.00 98.19 88 ALA A C 1
ATOM 631 O O . ALA A 1 88 ? 1.172 2.930 1.838 1.00 98.19 88 ALA A O 1
ATOM 632 N N . ARG A 1 89 ? 2.919 2.070 0.729 1.00 98.25 89 ARG A N 1
ATOM 633 C CA . ARG A 1 89 ? 2.843 0.754 1.392 1.00 98.25 89 ARG A CA 1
ATOM 634 C C . ARG A 1 89 ? 2.965 0.860 2.905 1.00 98.25 89 ARG A C 1
ATOM 636 O O . ARG A 1 89 ? 2.181 0.248 3.622 1.00 98.25 89 ARG A O 1
ATOM 643 N N . LYS A 1 90 ? 3.911 1.665 3.397 1.00 98.06 90 LYS A N 1
ATOM 644 C CA . LYS A 1 90 ? 4.076 1.872 4.838 1.00 98.06 90 LYS A CA 1
ATOM 645 C C . LYS A 1 90 ? 2.841 2.525 5.462 1.00 98.06 90 LYS A C 1
ATOM 647 O O . LYS A 1 90 ? 2.421 2.117 6.540 1.00 98.06 90 LYS A O 1
ATOM 652 N N . ALA A 1 91 ? 2.240 3.499 4.780 1.00 98.06 91 ALA A N 1
ATOM 653 C CA . ALA A 1 91 ? 0.998 4.122 5.226 1.00 98.06 91 ALA A CA 1
ATOM 654 C C . ALA A 1 91 ? -0.168 3.117 5.273 1.00 98.06 91 ALA A C 1
ATOM 656 O O . ALA A 1 91 ? -0.935 3.125 6.235 1.00 98.06 91 ALA A O 1
ATOM 657 N N . ALA A 1 92 ? -0.274 2.217 4.291 1.00 98.44 92 ALA A N 1
ATOM 658 C CA . ALA A 1 92 ? -1.273 1.147 4.288 1.00 98.44 92 ALA A CA 1
ATOM 659 C C . ALA A 1 92 ? -1.072 0.154 5.447 1.00 98.44 92 ALA A C 1
ATOM 661 O O . ALA A 1 92 ? -2.032 -0.195 6.136 1.00 98.44 92 ALA A O 1
ATOM 662 N N . GLU A 1 93 ? 0.170 -0.250 5.728 1.00 98.56 93 GLU A N 1
ATOM 663 C CA . GLU A 1 93 ? 0.510 -1.101 6.879 1.00 98.56 93 GLU A CA 1
ATOM 664 C C . GLU A 1 93 ? 0.157 -0.434 8.219 1.00 98.56 93 GLU A C 1
ATOM 666 O O . GLU A 1 93 ? -0.430 -1.064 9.109 1.00 98.56 93 GLU A O 1
ATOM 671 N N . ASP A 1 94 ? 0.459 0.858 8.356 1.00 98.25 94 ASP A N 1
ATOM 672 C CA . ASP A 1 94 ? 0.129 1.635 9.552 1.00 98.25 94 ASP A CA 1
ATOM 673 C C . ASP A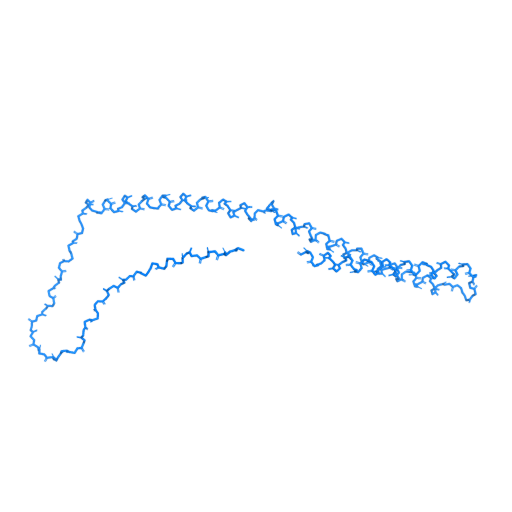 1 94 ? -1.386 1.777 9.727 1.00 98.25 94 ASP A C 1
ATOM 675 O O . ASP A 1 94 ? -1.908 1.576 10.826 1.00 98.25 94 ASP A O 1
ATOM 679 N N . ALA A 1 95 ? -2.119 2.040 8.644 1.00 98.38 95 ALA A N 1
ATOM 680 C CA . ALA A 1 95 ? -3.575 2.120 8.671 1.00 98.38 95 ALA A CA 1
ATOM 681 C C . ALA A 1 95 ? -4.228 0.758 8.977 1.00 98.38 95 ALA A C 1
ATOM 683 O O . ALA A 1 95 ? -5.215 0.692 9.713 1.00 98.38 95 ALA A O 1
ATOM 684 N N . ALA A 1 96 ? -3.664 -0.345 8.476 1.00 98.50 96 ALA A N 1
ATOM 685 C CA . ALA A 1 96 ? -4.108 -1.697 8.810 1.00 98.50 96 ALA A CA 1
ATOM 686 C C . ALA A 1 96 ? -3.901 -2.020 10.298 1.00 98.50 96 ALA A C 1
ATOM 688 O O . ALA A 1 96 ? -4.789 -2.589 10.944 1.00 98.50 96 ALA A O 1
ATOM 689 N N . THR A 1 97 ? -2.764 -1.604 10.858 1.00 98.56 97 THR A N 1
ATOM 690 C CA . THR A 1 97 ? -2.480 -1.725 12.293 1.00 98.56 97 THR A CA 1
ATOM 691 C C . THR A 1 97 ? -3.466 -0.891 13.111 1.00 98.56 97 THR A C 1
ATOM 693 O O . THR A 1 97 ? -4.073 -1.405 14.049 1.00 98.56 97 THR A O 1
ATOM 696 N N . ALA A 1 98 ? -3.707 0.364 12.721 1.00 98.50 98 ALA A N 1
ATOM 697 C CA . ALA A 1 98 ? -4.666 1.242 13.389 1.00 98.50 98 ALA A CA 1
ATOM 698 C C . ALA A 1 98 ? -6.093 0.670 13.372 1.00 98.50 98 ALA A C 1
ATOM 700 O O . ALA A 1 98 ? -6.774 0.697 14.397 1.00 98.50 98 ALA A O 1
ATOM 701 N N . LYS A 1 99 ? -6.531 0.094 12.243 1.00 98.38 99 LYS A N 1
ATOM 702 C CA . LYS A 1 99 ? -7.827 -0.591 12.146 1.00 98.38 99 LYS A CA 1
ATOM 703 C C . LYS A 1 99 ? -7.908 -1.772 13.108 1.00 98.38 99 LYS A C 1
ATOM 705 O O . LYS A 1 99 ? -8.893 -1.893 13.823 1.00 98.38 99 LYS A O 1
ATOM 710 N N . THR A 1 100 ? -6.872 -2.606 13.154 1.00 98.75 100 THR A N 1
ATOM 711 C CA . THR A 1 100 ? -6.829 -3.764 14.061 1.00 98.75 100 THR A CA 1
ATOM 712 C C . THR A 1 100 ? -6.960 -3.326 15.521 1.00 98.75 100 THR A C 1
ATOM 714 O O . THR A 1 100 ? -7.764 -3.884 16.262 1.00 98.75 100 THR A O 1
ATOM 717 N N . THR A 1 101 ? -6.233 -2.280 15.923 1.00 98.50 101 THR A N 1
ATOM 718 C CA . THR A 1 101 ? -6.330 -1.702 17.271 1.00 98.50 101 THR A CA 1
ATOM 719 C C . THR A 1 101 ? -7.723 -1.145 17.565 1.00 98.50 101 THR A C 1
ATOM 721 O O . THR A 1 101 ? -8.251 -1.359 18.653 1.00 98.50 101 THR A O 1
ATOM 724 N N . ALA A 1 102 ? -8.342 -0.447 16.611 1.00 98.56 102 ALA A N 1
ATOM 725 C CA . ALA A 1 102 ? -9.673 0.120 16.799 1.00 98.56 102 ALA A CA 1
ATOM 726 C C . ALA A 1 102 ? -10.767 -0.963 16.880 1.00 98.56 102 ALA A C 1
ATOM 728 O O . ALA A 1 102 ? -11.646 -0.883 17.735 1.00 98.56 102 ALA A O 1
ATOM 729 N N . ASP A 1 103 ? -10.681 -2.009 16.055 1.00 98.62 103 ASP A N 1
ATOM 730 C CA . ASP A 1 103 ? -11.585 -3.165 16.114 1.00 98.62 103 ASP A CA 1
ATOM 731 C C . ASP A 1 103 ? -11.448 -3.914 17.455 1.00 98.62 103 ASP A C 1
ATOM 733 O O . ASP A 1 103 ? -12.445 -4.344 18.047 1.00 98.62 103 ASP A O 1
ATOM 737 N N . GLN A 1 104 ? -10.218 -4.031 17.974 1.00 98.56 104 GLN A N 1
ATOM 738 C CA . GLN A 1 104 ? -9.978 -4.589 19.305 1.00 98.56 104 GLN A CA 1
ATOM 739 C C . GLN A 1 104 ? -10.608 -3.714 20.394 1.00 98.56 104 GLN A C 1
ATOM 741 O O . GLN A 1 104 ? -11.299 -4.240 21.259 1.00 98.56 104 GLN A O 1
ATOM 746 N N . ALA A 1 105 ? -10.471 -2.387 20.313 1.00 98.62 105 ALA A N 1
ATOM 747 C CA . ALA A 1 105 ? -11.087 -1.473 21.274 1.00 98.62 105 ALA A CA 1
ATOM 748 C C . ALA A 1 105 ? -12.623 -1.586 21.303 1.00 98.62 105 ALA A C 1
ATOM 750 O O . ALA A 1 105 ? -13.221 -1.517 22.374 1.00 98.62 105 ALA A O 1
ATOM 751 N N . VAL A 1 106 ? -13.274 -1.812 20.153 1.00 98.75 106 VAL A N 1
ATOM 752 C CA . VAL A 1 106 ? -14.721 -2.098 20.102 1.00 98.75 106 VAL A CA 1
ATOM 753 C C . VAL A 1 106 ? -15.043 -3.404 20.825 1.00 98.75 106 VAL A C 1
ATOM 755 O O . VAL A 1 106 ? -16.019 -3.474 21.570 1.00 98.75 106 VAL A O 1
ATOM 758 N N . THR A 1 107 ? -14.232 -4.439 20.611 1.00 98.69 107 THR A N 1
ATOM 759 C CA . THR A 1 107 ? -14.404 -5.740 21.272 1.00 98.69 107 THR A CA 1
ATOM 760 C C . THR A 1 107 ? -14.255 -5.611 22.787 1.00 98.69 107 THR A C 1
ATOM 762 O O . THR A 1 107 ? -15.106 -6.098 23.530 1.00 98.69 107 THR A O 1
ATOM 765 N N . ASP A 1 108 ? -13.233 -4.890 23.241 1.00 98.19 108 ASP A N 1
ATOM 766 C CA . ASP A 1 108 ? -12.963 -4.661 24.660 1.00 98.19 108 ASP A CA 1
ATOM 767 C C . ASP A 1 108 ? -14.061 -3.808 25.312 1.00 98.19 108 ASP A C 1
ATOM 769 O O . ASP A 1 108 ? -14.507 -4.115 26.416 1.00 98.19 108 ASP A O 1
ATOM 773 N N . ALA A 1 109 ? -14.559 -2.778 24.620 1.00 98.38 109 ALA A N 1
ATOM 774 C CA . ALA A 1 109 ? -15.661 -1.951 25.108 1.00 98.38 109 ALA A CA 1
ATOM 775 C C . ALA A 1 109 ? -16.967 -2.750 25.251 1.00 98.38 109 ALA A C 1
ATOM 777 O O . ALA A 1 109 ? -17.681 -2.582 26.239 1.00 98.38 109 ALA A O 1
ATOM 778 N N . LYS A 1 110 ? -17.263 -3.657 24.308 1.00 98.44 110 LYS A N 1
ATOM 779 C CA . LYS A 1 110 ? -18.405 -4.583 24.416 1.00 98.44 110 LYS A CA 1
ATOM 780 C C . LYS A 1 110 ? -18.240 -5.527 25.602 1.00 98.44 110 LYS A C 1
ATOM 782 O O . LYS A 1 110 ? -19.159 -5.654 26.400 1.00 98.44 110 LYS A O 1
ATOM 787 N N . ALA A 1 111 ? -17.054 -6.109 25.769 1.00 98.19 111 ALA A N 1
ATOM 788 C CA . ALA A 1 111 ? -16.765 -6.979 26.904 1.00 98.19 111 ALA A CA 1
ATOM 789 C C . ALA A 1 111 ? -16.894 -6.245 28.251 1.00 98.19 111 ALA A C 1
ATOM 791 O O . ALA A 1 111 ? -17.409 -6.813 29.209 1.00 98.19 111 ALA A O 1
ATOM 792 N N . ALA A 1 112 ? -16.469 -4.981 28.331 1.00 97.06 112 ALA A N 1
ATOM 793 C CA . ALA A 1 112 ? -16.632 -4.161 29.529 1.00 97.06 112 ALA A CA 1
ATOM 794 C C . ALA A 1 112 ? -18.108 -3.864 29.834 1.00 97.06 112 ALA A C 1
ATOM 796 O O . ALA A 1 112 ? -18.509 -3.902 30.996 1.00 97.06 112 ALA A O 1
ATOM 797 N N . LEU A 1 113 ? -18.915 -3.609 28.800 1.00 96.56 113 LEU A N 1
ATOM 798 C CA . LEU A 1 113 ? -20.358 -3.412 28.930 1.00 96.56 113 LEU A CA 1
ATOM 799 C C . LEU A 1 113 ? -21.059 -4.694 29.415 1.00 96.56 113 LEU A C 1
ATOM 801 O O . LEU A 1 113 ? -21.898 -4.628 30.311 1.00 96.56 113 LEU A O 1
ATOM 805 N N . ASP A 1 114 ? -20.666 -5.853 28.885 1.00 96.38 114 ASP A N 1
ATOM 806 C CA . ASP A 1 114 ? -21.191 -7.167 29.283 1.00 96.38 114 ASP A CA 1
ATOM 807 C C . ASP A 1 114 ? -20.742 -7.590 30.695 1.00 96.38 114 ASP A C 1
ATOM 809 O O . ASP A 1 114 ? -21.421 -8.373 31.358 1.00 96.38 114 ASP A O 1
ATOM 813 N N . ALA A 1 115 ? -19.602 -7.077 31.167 1.00 97.00 115 ALA A N 1
ATOM 814 C CA . ALA A 1 115 ? -19.056 -7.353 32.496 1.00 97.00 115 ALA A CA 1
ATOM 815 C C . ALA A 1 115 ? -19.649 -6.470 33.610 1.00 97.00 115 ALA A C 1
ATOM 817 O O . ALA A 1 115 ? -19.290 -6.648 34.779 1.00 97.00 115 ALA A O 1
ATOM 818 N N . LEU A 1 116 ? -20.53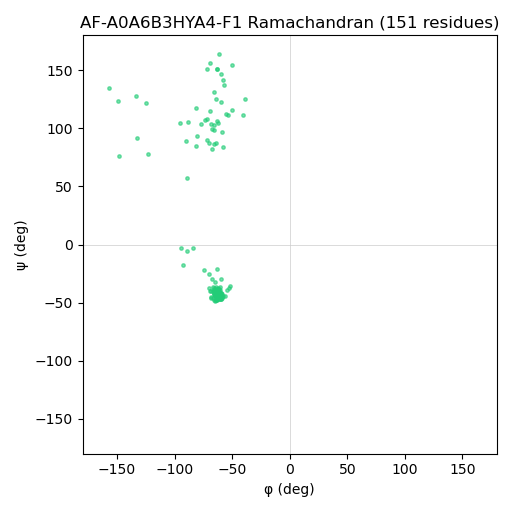2 -5.521 33.277 1.00 96.50 116 LEU A N 1
ATOM 819 C CA . LEU A 1 116 ? -21.226 -4.715 34.277 1.00 96.50 116 LEU A CA 1
ATOM 820 C C . LEU A 1 116 ? -22.065 -5.606 35.217 1.00 96.50 116 LEU A C 1
ATOM 822 O O . LEU A 1 116 ? -22.602 -6.635 34.796 1.00 96.50 116 LEU A O 1
ATOM 826 N N . PRO A 1 117 ? -22.201 -5.231 36.503 1.00 95.50 117 PRO A N 1
ATOM 827 C CA . PRO A 1 117 ? -23.064 -5.956 37.431 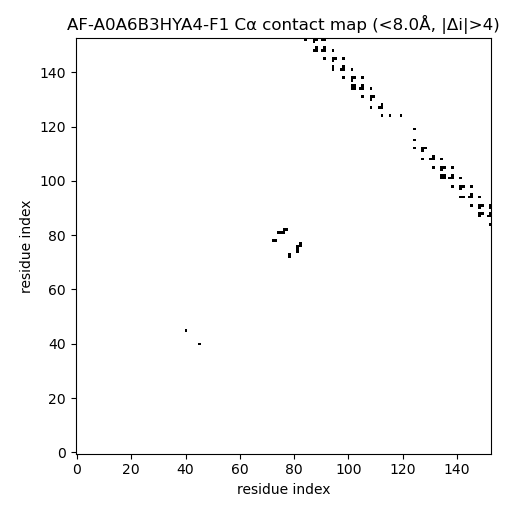1.00 95.50 117 PRO A CA 1
ATOM 828 C C . PRO A 1 117 ? -24.530 -5.919 36.968 1.00 95.50 117 PRO A C 1
ATOM 830 O O . PRO A 1 117 ? -24.912 -5.085 36.155 1.00 95.50 117 PRO A O 1
ATOM 833 N N . ALA A 1 118 ? -25.376 -6.798 37.518 1.00 93.06 118 ALA A N 1
ATOM 834 C CA . ALA A 1 118 ? -26.795 -6.884 37.141 1.00 93.06 118 ALA A CA 1
ATOM 835 C C . ALA A 1 118 ? -27.583 -5.580 37.388 1.00 93.06 118 ALA A C 1
ATOM 837 O O . ALA A 1 118 ? -28.528 -5.283 36.660 1.00 93.06 118 ALA A O 1
ATOM 838 N N . GLU A 1 119 ? -27.172 -4.798 38.390 1.00 93.69 119 GLU A N 1
ATOM 839 C CA . GLU A 1 119 ? -27.681 -3.453 38.672 1.00 93.69 119 GLU A CA 1
ATOM 840 C C . GLU A 1 119 ? -26.503 -2.465 38.676 1.00 93.69 119 GLU A C 1
ATOM 842 O O . GLU A 1 119 ? -25.995 -2.115 39.744 1.00 93.69 119 GLU A O 1
ATOM 847 N N . PRO A 1 120 ? -26.006 -2.054 37.494 1.00 93.81 120 PRO A N 1
ATOM 848 C CA . PRO A 1 120 ? -24.986 -1.022 37.413 1.00 93.81 120 PRO A CA 1
ATOM 849 C C . PRO A 1 120 ? -25.612 0.329 37.749 1.00 93.81 120 PRO A C 1
ATOM 851 O O . PRO A 1 120 ? -26.798 0.572 37.492 1.00 93.81 120 PRO A O 1
ATOM 854 N N . THR A 1 121 ? -24.811 1.238 38.289 1.00 97.00 121 THR A N 1
ATOM 855 C CA . THR A 1 121 ? -25.258 2.621 38.454 1.00 97.00 121 THR A CA 1
ATOM 856 C C . THR A 1 121 ? -25.542 3.248 37.079 1.00 97.00 121 THR A C 1
ATOM 858 O O . THR A 1 121 ? -24.922 2.864 36.076 1.00 97.00 121 THR A O 1
ATOM 861 N N . PRO A 1 122 ? -26.474 4.217 36.985 1.00 96.38 122 PRO A N 1
ATOM 862 C CA . PRO A 1 122 ? -26.723 4.942 35.739 1.00 96.38 122 PRO A CA 1
ATOM 863 C C . PRO A 1 122 ? -25.444 5.534 35.134 1.00 96.38 122 PRO A C 1
ATOM 865 O O . PRO A 1 122 ? -25.279 5.541 33.916 1.00 96.38 122 PRO A O 1
ATOM 868 N N . GLU A 1 123 ? -24.526 5.989 35.986 1.00 95.62 123 GLU A N 1
ATOM 869 C CA . GLU A 1 123 ? -23.247 6.570 35.600 1.00 95.62 123 GLU A CA 1
ATOM 870 C C . GLU A 1 123 ? -22.292 5.534 34.991 1.00 95.62 123 GLU A C 1
ATOM 872 O O . GLU A 1 123 ? -21.699 5.805 33.948 1.00 95.62 123 GLU A O 1
ATOM 877 N N . GLU A 1 124 ? -22.162 4.343 35.588 1.00 96.38 124 GLU A N 1
ATOM 878 C CA . GLU A 1 124 ? -21.326 3.256 35.048 1.00 96.38 124 GLU A CA 1
ATOM 879 C C . GLU A 1 124 ? -21.824 2.795 33.679 1.00 96.38 124 GLU A C 1
ATOM 881 O O . GLU A 1 124 ? -21.036 2.649 32.741 1.00 96.38 124 GLU A O 1
ATOM 886 N N . LYS A 1 125 ? -23.143 2.620 33.544 1.00 95.31 125 LYS A N 1
ATOM 887 C CA . LYS A 1 125 ? -23.753 2.223 32.276 1.00 95.31 125 LYS A CA 1
ATOM 888 C C . LYS A 1 125 ? -23.540 3.286 31.197 1.00 95.31 125 LYS A C 1
ATOM 890 O O . LYS A 1 125 ? -23.091 2.958 30.102 1.00 95.31 125 LYS A O 1
ATOM 895 N N . ALA A 1 126 ? -23.800 4.555 31.513 1.00 97.25 126 ALA A N 1
ATOM 896 C CA . ALA A 1 126 ? -23.606 5.655 30.571 1.00 97.25 126 ALA A CA 1
ATOM 897 C C . ALA A 1 126 ? -22.134 5.810 30.151 1.00 97.25 126 ALA A C 1
ATOM 899 O O . ALA A 1 126 ? -21.850 6.097 28.987 1.00 97.25 126 ALA A O 1
ATOM 900 N N . ALA A 1 127 ? -21.189 5.602 31.074 1.00 96.56 127 ALA A N 1
ATOM 901 C CA . ALA A 1 127 ? -19.765 5.627 30.764 1.00 96.56 127 ALA A CA 1
ATOM 902 C C . ALA A 1 127 ? -19.372 4.495 29.800 1.00 96.56 127 ALA A C 1
ATOM 904 O O . ALA A 1 127 ? -18.714 4.763 28.797 1.00 96.56 127 ALA A O 1
ATOM 905 N N . ALA A 1 128 ? -19.819 3.261 30.056 1.00 97.00 128 ALA A N 1
ATOM 906 C CA . ALA A 1 128 ? -19.528 2.114 29.196 1.00 97.00 128 ALA A CA 1
ATOM 907 C C . ALA A 1 128 ? -20.150 2.259 27.793 1.00 97.00 128 ALA A C 1
ATOM 909 O O . ALA A 1 128 ? -19.473 2.028 26.789 1.00 97.00 128 ALA A O 1
ATOM 910 N N . GLU A 1 129 ? -21.406 2.713 27.704 1.00 97.75 129 GLU A N 1
ATOM 911 C CA . GLU A 1 129 ? -22.077 2.995 26.426 1.00 97.75 129 GLU A CA 1
ATOM 912 C C . GLU A 1 129 ? -21.346 4.085 25.633 1.00 97.75 129 GLU A C 1
ATOM 914 O O . GLU A 1 129 ? -21.152 3.959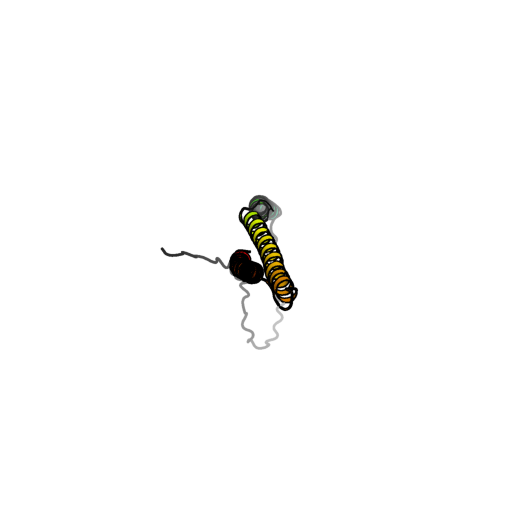 24.421 1.00 97.75 129 GLU A O 1
ATOM 919 N N . LYS A 1 130 ? -20.880 5.138 26.315 1.00 97.94 130 LYS A N 1
ATOM 920 C CA . LYS A 1 130 ? -20.077 6.192 25.692 1.00 97.94 130 LYS A CA 1
ATOM 921 C C . LYS A 1 130 ? -18.749 5.649 25.160 1.00 97.94 130 LYS A C 1
ATOM 923 O O . LYS A 1 130 ? -18.396 5.952 24.023 1.00 97.94 130 LYS A O 1
ATOM 928 N N . THR A 1 131 ? -18.030 4.841 25.941 1.00 98.25 131 THR A N 1
ATOM 929 C CA . THR A 1 131 ? -16.773 4.216 25.499 1.00 98.25 131 THR A CA 1
ATOM 930 C C . THR A 1 131 ? -16.986 3.335 24.271 1.00 98.25 131 THR A C 1
ATOM 932 O O . THR A 1 131 ? -16.191 3.400 23.335 1.00 98.25 131 THR A O 1
ATOM 935 N N . LEU A 1 132 ? -18.075 2.561 24.227 1.00 98.50 132 LEU A N 1
ATOM 936 C CA . LEU A 1 132 ? -18.420 1.766 23.051 1.00 98.50 132 LEU A CA 1
ATOM 937 C C . LEU A 1 132 ? -18.673 2.648 21.819 1.00 98.50 132 LEU A C 1
ATOM 939 O O . LEU A 1 132 ? -18.107 2.388 20.759 1.00 98.50 132 LEU A O 1
ATOM 943 N N . ALA A 1 133 ? -19.458 3.717 21.957 1.00 98.56 133 ALA A N 1
ATOM 944 C CA . ALA A 1 133 ? -19.745 4.632 20.851 1.00 98.56 133 ALA A CA 1
ATOM 945 C C . ALA A 1 133 ? -18.480 5.332 20.310 1.00 98.56 133 ALA A C 1
ATOM 947 O O . ALA A 1 133 ? -18.311 5.491 19.096 1.00 98.56 133 ALA A O 1
ATOM 948 N N . GLU A 1 134 ? -17.567 5.733 21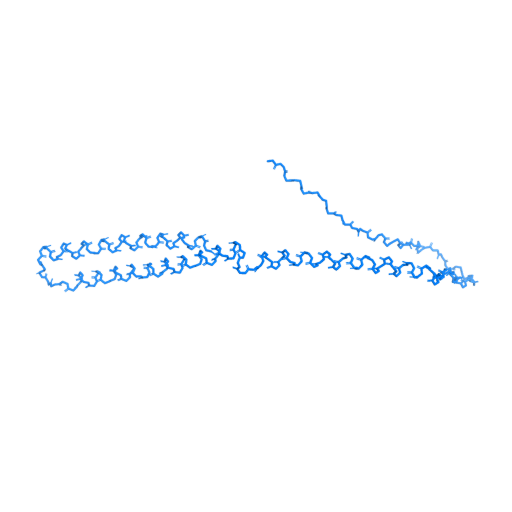.199 1.00 98.06 134 GLU A N 1
ATOM 949 C CA . GLU A 1 134 ? -16.269 6.303 20.824 1.00 98.06 134 GLU A CA 1
ATOM 950 C C . GLU A 1 134 ? -15.397 5.274 20.090 1.00 98.06 134 GLU A C 1
ATOM 952 O O . GLU A 1 134 ? -14.823 5.591 19.044 1.00 98.06 134 GLU A O 1
ATOM 957 N N . ALA A 1 135 ? -15.355 4.029 20.577 1.00 98.44 135 ALA A N 1
ATOM 958 C CA . ALA A 1 135 ? -14.620 2.944 19.934 1.00 98.44 135 ALA A CA 1
ATOM 959 C C . ALA A 1 135 ? -15.175 2.615 18.536 1.00 98.44 135 ALA A C 1
ATOM 961 O O . ALA A 1 135 ? -14.403 2.479 17.588 1.00 98.44 135 ALA A O 1
ATOM 962 N N . GLU A 1 136 ? -16.499 2.546 18.365 1.00 98.62 136 GLU A N 1
ATOM 963 C CA . GLU A 1 136 ? -17.136 2.274 17.065 1.00 98.62 136 GLU A CA 1
ATOM 964 C C . GLU A 1 136 ? -16.889 3.403 16.054 1.00 98.62 136 GLU A C 1
ATOM 966 O O . GLU A 1 136 ? -16.628 3.156 14.868 1.00 98.62 136 GLU A O 1
ATOM 971 N N . THR A 1 137 ? -16.891 4.652 16.527 1.00 98.56 137 THR A N 1
ATOM 972 C CA . THR A 1 137 ? -16.528 5.817 15.711 1.00 98.56 137 THR A CA 1
ATOM 973 C C . THR A 1 137 ? -15.069 5.731 15.259 1.00 98.56 137 THR A C 1
ATOM 975 O O . THR A 1 137 ? -14.775 5.906 14.072 1.00 98.56 137 THR A O 1
ATOM 978 N N . ALA A 1 138 ? -14.153 5.413 16.178 1.00 98.44 138 ALA A N 1
ATOM 979 C CA . ALA A 1 138 ? -12.737 5.244 15.871 1.00 98.44 138 ALA A CA 1
ATOM 980 C C . ALA A 1 138 ? -12.491 4.085 14.890 1.00 98.44 138 ALA A C 1
ATOM 982 O O . ALA A 1 138 ? -11.720 4.244 13.944 1.00 98.44 138 ALA A O 1
ATOM 983 N N . ALA A 1 139 ? -13.186 2.955 15.053 1.00 98.50 139 ALA A N 1
ATOM 984 C CA . ALA A 1 139 ? -13.097 1.811 14.144 1.00 98.50 139 ALA A CA 1
ATOM 985 C C . ALA A 1 139 ? -13.569 2.163 12.728 1.00 98.50 139 ALA A C 1
ATOM 987 O O . ALA A 1 139 ? -12.902 1.831 11.747 1.00 98.50 139 ALA A O 1
ATOM 988 N N . THR A 1 140 ? -14.662 2.920 12.603 1.00 98.56 140 THR A N 1
ATOM 989 C CA . THR A 1 140 ? -15.162 3.397 11.303 1.00 98.56 140 THR A CA 1
ATOM 990 C C . THR A 1 140 ? -14.171 4.351 10.627 1.00 98.56 140 THR A C 1
ATOM 992 O O . THR A 1 140 ? -13.890 4.228 9.428 1.00 98.56 140 THR A O 1
ATOM 995 N N . ALA A 1 141 ? -13.595 5.282 11.392 1.00 98.38 141 ALA A N 1
ATOM 996 C CA . ALA A 1 141 ? -12.574 6.198 10.891 1.00 98.38 141 ALA A CA 1
ATOM 997 C C . ALA A 1 141 ? -11.311 5.444 10.441 1.00 98.38 141 ALA A C 1
ATOM 999 O O . ALA A 1 141 ? -10.805 5.690 9.346 1.00 98.38 141 ALA A O 1
ATOM 1000 N N . ALA A 1 142 ? -10.844 4.474 11.233 1.00 98.19 142 ALA A N 1
ATOM 1001 C CA . ALA A 1 142 ? -9.688 3.648 10.902 1.00 98.19 142 ALA A CA 1
ATOM 1002 C C . ALA A 1 142 ? -9.937 2.759 9.671 1.00 98.19 142 ALA A C 1
ATOM 1004 O O . ALA A 1 142 ? -9.058 2.620 8.822 1.00 98.19 142 ALA A O 1
ATOM 1005 N N . ALA A 1 143 ? -11.144 2.207 9.513 1.00 98.56 143 ALA A N 1
ATOM 1006 C CA . ALA A 1 143 ? -11.526 1.448 8.323 1.00 98.56 143 ALA A CA 1
ATOM 1007 C C . ALA A 1 143 ? -11.526 2.317 7.053 1.00 98.56 143 ALA A C 1
ATOM 1009 O O . ALA A 1 143 ? -11.059 1.879 5.997 1.00 98.56 143 ALA A O 1
ATOM 1010 N N . THR A 1 144 ? -11.996 3.562 7.162 1.00 98.31 144 THR A N 1
ATOM 1011 C CA . THR A 1 144 ? -11.956 4.534 6.059 1.00 98.31 144 THR A CA 1
ATOM 1012 C C . THR A 1 144 ? -10.516 4.899 5.712 1.00 98.31 144 THR A C 1
ATOM 1014 O O . THR A 1 144 ? -10.131 4.824 4.549 1.00 98.31 144 THR A O 1
ATOM 1017 N N . ALA A 1 145 ? -9.694 5.214 6.718 1.00 98.31 145 ALA A N 1
ATOM 1018 C CA . ALA A 1 145 ? -8.281 5.528 6.529 1.00 98.31 145 ALA A CA 1
ATOM 1019 C C . ALA A 1 145 ? -7.519 4.368 5.874 1.00 98.31 145 ALA A C 1
ATOM 1021 O O . ALA A 1 145 ? -6.752 4.596 4.943 1.00 98.31 145 ALA A O 1
ATOM 1022 N N . LYS A 1 146 ? -7.783 3.125 6.297 1.00 98.06 146 LYS A N 1
ATOM 1023 C CA . LYS A 1 146 ? -7.218 1.928 5.664 1.00 98.06 146 LYS A CA 1
ATOM 1024 C C . LYS A 1 146 ? -7.633 1.815 4.201 1.00 98.06 146 LYS A C 1
ATOM 1026 O O . LYS A 1 146 ? -6.783 1.582 3.358 1.00 98.06 146 LYS A O 1
ATOM 1031 N N . THR A 1 147 ? -8.914 2.013 3.894 1.00 98.44 147 THR A N 1
ATOM 1032 C CA . THR A 1 147 ? -9.407 1.950 2.508 1.00 98.44 147 THR A CA 1
ATOM 1033 C C . THR A 1 147 ? -8.716 2.982 1.618 1.00 98.44 147 THR A C 1
ATOM 1035 O O . THR A 1 147 ? -8.328 2.661 0.499 1.00 98.44 147 THR A O 1
ATOM 1038 N N . THR A 1 148 ? -8.528 4.205 2.118 1.00 97.62 148 THR A N 1
ATOM 1039 C CA . THR A 1 148 ? -7.792 5.252 1.397 1.00 97.62 148 THR A CA 1
ATOM 1040 C C . THR A 1 148 ? -6.325 4.877 1.212 1.00 97.62 148 THR A C 1
ATOM 1042 O O . THR A 1 148 ? -5.827 4.934 0.095 1.00 97.62 148 THR A O 1
ATOM 1045 N N . ALA A 1 149 ? -5.645 4.444 2.276 1.00 97.69 149 ALA A N 1
ATOM 1046 C CA . ALA A 1 149 ? -4.229 4.092 2.212 1.00 97.69 149 ALA A CA 1
ATOM 1047 C C . ALA A 1 149 ? -3.968 2.888 1.288 1.00 97.69 149 ALA A C 1
ATOM 1049 O O . ALA A 1 149 ? -3.013 2.904 0.520 1.00 97.69 149 ALA A O 1
ATOM 1050 N N . ASP A 1 150 ? -4.846 1.880 1.301 1.00 97.44 150 ASP A N 1
ATOM 1051 C CA . ASP A 1 150 ? -4.778 0.731 0.389 1.00 97.44 150 ASP A CA 1
ATOM 1052 C C . ASP A 1 150 ? -4.987 1.142 -1.079 1.00 97.44 150 ASP A C 1
ATOM 1054 O O . ASP A 1 150 ? -4.423 0.520 -1.972 1.00 97.44 150 ASP A O 1
ATOM 1058 N N . ALA A 1 151 ? -5.802 2.169 -1.348 1.00 97.44 151 ALA A N 1
ATOM 1059 C CA . ALA A 1 151 ? -6.022 2.673 -2.705 1.00 97.44 151 ALA A CA 1
ATOM 1060 C C . ALA A 1 151 ? -4.826 3.477 -3.246 1.00 97.44 151 ALA A C 1
ATOM 1062 O O . ALA A 1 151 ? -4.693 3.636 -4.460 1.00 97.44 151 ALA A O 1
ATOM 1063 N N . GLU A 1 152 ? -3.982 4.001 -2.355 1.00 93.44 152 GLU A N 1
ATOM 1064 C CA . GLU A 1 152 ? -2.790 4.786 -2.689 1.00 93.44 152 GLU A CA 1
ATOM 1065 C C . GLU A 1 152 ? -1.507 3.938 -2.797 1.00 93.44 152 GLU A C 1
ATOM 1067 O O . GLU A 1 152 ? -0.524 4.412 -3.375 1.00 93.44 152 GLU A O 1
ATOM 1072 N N . ALA A 1 153 ? -1.504 2.716 -2.250 1.00 90.38 153 ALA A N 1
ATOM 1073 C CA . ALA A 1 153 ? -0.358 1.796 -2.190 1.00 90.38 153 ALA A CA 1
ATOM 1074 C C . ALA A 1 153 ? -0.159 0.937 -3.452 1.00 90.38 153 ALA A C 1
ATOM 1076 O O . ALA A 1 153 ? 1.027 0.658 -3.772 1.00 90.38 153 ALA A O 1
#

Secondary structure (DSSP, 8-state):
---------------------------------------PPPHHHHHHHHHHHHHHHHHHHHHHHHHHHHHHHHHSTTSHHHHHHHHHHHHHHHHHHHHHHHHHHHHHHHHHHHTS-SS--HHHHHHHHHHHHHHHHHHHHHHHHHHHHHHH-

Mean predicted aligned error: 14.21 Å

Foldseek 3Di:
DDDDPDDPPDPPPPPPDPPDDPDDDDDDDDDDPPPDPPPDDDPVRVVVVVVVVVVVVVVVVVVVVVVVVVVCQCPDCPRPVNVQVVVLVVQLVVLVVQLVVLVVQLVVLVVLLVPAPPDHDPVSNVVSVVSNVVSVVSNVVSVVSNVVSVVSD

Radius of gyration: 39.48 Å; Cα contacts (8 Å, |Δi|>4): 56; chains: 1; bounding box: 69×50×112 Å

Solvent-accessible surface area (backbone atoms only — not comparable to full-atom values): 9004 Å² total; per-residue (Å²): 135,86,85,83,87,78,78,88,82,76,81,75,78,80,78,81,69,82,83,73,80,92,80,76,80,93,73,96,65,98,65,79,80,75,78,76,80,74,78,74,80,52,72,69,56,51,52,51,51,49,53,53,50,49,50,53,49,53,54,49,53,53,50,49,56,55,53,47,52,54,50,52,52,66,68,29,75,80,17,70,67,46,43,49,42,52,52,24,41,51,47,22,53,51,25,48,49,48,23,53,55,24,51,48,44,32,52,53,28,48,52,54,51,71,65,51,60,98,80,56,52,75,65,59,51,53,49,34,55,49,49,29,55,53,23,49,51,47,22,53,52,25,49,49,49,22,55,54,27,57,75,67,72

pLDDT: mean 83.76, std 22.17, range [35.66, 98.75]

Sequence (153 aa):
MKIRRVLATAVAIAVTTPAVMLSVTPAFADTEPAAQPQAKPTVKELEKAAAEAQKAYDEAVAAEKVARKVVDEALSDSAPLAVAAKAARKAAEDAATAKTTADQAVTDAKAALDALPAEPTPEEKAAAEKTLAEAETAATAAATAKTTADAEA